Protein AF-A0A429IC39-F1 (afdb_monomer_lite)

Radius of gyration: 28.21 Å; chains: 1; bounding box: 87×53×44 Å

Secondary structure (DSSP, 8-state):
-PPPPP-----EEEE-TTS--EEEEEE---SSS----B---BSSHHHHHHHHHHHHHHH----EEEEEE--EEEEPPPTT-TTS-S-TTSHHHHHHHS------

Structure (mmCIF, N/CA/C/O backbone):
data_AF-A0A429IC39-F1
#
_entry.id   AF-A0A429IC39-F1
#
loop_
_atom_site.group_PDB
_atom_site.id
_atom_site.type_symbol
_atom_site.label_atom_id
_atom_site.label_alt_id
_atom_site.label_comp_id
_atom_site.label_asym_id
_atom_site.label_entity_id
_atom_site.label_seq_id
_atom_site.pdbx_PDB_ins_code
_atom_site.Cartn_x
_atom_site.Cartn_y
_atom_site.Cartn_z
_atom_site.occupancy
_atom_site.B_iso_or_equiv
_atom_site.auth_seq_id
_atom_site.auth_comp_id
_atom_site.auth_asym_id
_atom_site.auth_atom_id
_atom_site.pdbx_PDB_model_num
ATOM 1 N N . MET A 1 1 ? 14.097 -43.311 -20.917 1.00 59.66 1 MET A N 1
ATOM 2 C CA . MET A 1 1 ? 13.644 -42.031 -20.325 1.00 59.66 1 MET A CA 1
ATOM 3 C C . MET A 1 1 ? 14.695 -40.969 -20.614 1.00 59.66 1 MET A C 1
ATOM 5 O O . MET A 1 1 ? 15.841 -41.205 -20.240 1.00 59.66 1 MET A O 1
ATOM 9 N N . PRO A 1 2 ? 14.381 -39.857 -21.301 1.00 71.75 2 PRO A N 1
ATOM 10 C CA . PRO A 1 2 ? 15.362 -38.794 -21.486 1.00 71.75 2 PRO A CA 1
ATOM 11 C C . PRO A 1 2 ? 15.678 -38.148 -20.132 1.00 71.75 2 PRO A C 1
ATOM 13 O O . PRO A 1 2 ? 14.773 -37.832 -19.356 1.00 71.75 2 PRO A O 1
ATOM 16 N N . ARG A 1 3 ? 16.971 -37.988 -19.835 1.00 77.75 3 ARG A N 1
ATOM 17 C CA . ARG A 1 3 ? 17.435 -37.255 -18.653 1.00 77.75 3 ARG A CA 1
ATOM 18 C C . ARG A 1 3 ? 17.111 -35.777 -18.853 1.00 77.75 3 ARG A C 1
ATOM 20 O O . ARG A 1 3 ? 17.492 -35.200 -19.865 1.00 77.75 3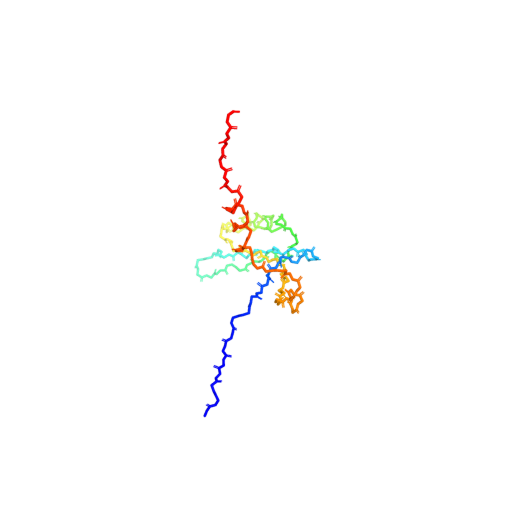 ARG A O 1
ATOM 27 N N . ARG A 1 4 ? 16.391 -35.178 -17.905 1.00 81.56 4 ARG A N 1
ATOM 28 C CA . ARG A 1 4 ? 16.132 -33.734 -17.895 1.00 81.56 4 ARG A CA 1
ATOM 29 C C . ARG A 1 4 ? 17.319 -33.030 -17.251 1.00 81.56 4 ARG A C 1
ATOM 31 O O . ARG A 1 4 ? 17.755 -33.434 -16.176 1.00 81.56 4 ARG A O 1
ATOM 38 N N . THR A 1 5 ? 17.809 -31.981 -17.898 1.00 78.88 5 THR A N 1
ATOM 39 C CA . THR A 1 5 ? 18.805 -31.073 -17.326 1.00 78.88 5 THR A CA 1
ATOM 40 C C . THR A 1 5 ? 18.091 -29.806 -16.884 1.00 78.88 5 THR A C 1
ATOM 42 O O . THR A 1 5 ? 17.436 -29.155 -17.692 1.00 78.88 5 THR A O 1
ATOM 45 N N . PHE A 1 6 ? 18.227 -29.462 -15.608 1.00 76.25 6 PHE A N 1
ATOM 46 C CA . PHE A 1 6 ? 17.778 -28.186 -15.060 1.00 76.25 6 PHE A CA 1
ATOM 47 C C . PHE A 1 6 ? 19.000 -27.276 -14.922 1.00 76.25 6 PHE A C 1
ATOM 49 O O . PHE A 1 6 ? 20.037 -27.718 -14.426 1.00 76.25 6 PHE A O 1
ATOM 56 N N . ARG A 1 7 ? 18.899 -26.029 -15.388 1.00 76.44 7 ARG A N 1
ATOM 57 C CA . ARG A 1 7 ? 19.937 -25.003 -15.219 1.00 76.44 7 ARG A CA 1
ATOM 58 C C . ARG A 1 7 ? 19.371 -23.860 -14.392 1.00 76.44 7 ARG A C 1
ATOM 60 O O . ARG A 1 7 ? 18.235 -23.453 -14.614 1.00 76.44 7 ARG A O 1
ATOM 67 N N . TYR A 1 8 ? 20.172 -23.357 -13.459 1.00 78.56 8 TYR A N 1
ATOM 68 C CA . TYR A 1 8 ? 19.900 -22.084 -12.809 1.00 78.56 8 TYR A CA 1
ATOM 69 C C . TYR A 1 8 ? 20.272 -20.963 -13.781 1.00 78.56 8 TYR A C 1
ATOM 71 O O . TYR A 1 8 ? 21.376 -20.974 -14.326 1.00 78.56 8 TYR A O 1
ATOM 79 N N . VAL A 1 9 ? 19.349 -20.036 -14.023 1.00 79.31 9 VAL A N 1
ATOM 80 C CA . VAL A 1 9 ? 19.553 -18.898 -14.923 1.00 79.31 9 VAL A CA 1
ATOM 81 C C . VAL A 1 9 ? 19.605 -17.638 -14.057 1.00 79.31 9 VAL A C 1
ATOM 83 O O . VAL A 1 9 ? 18.643 -17.394 -13.325 1.00 79.31 9 VAL A O 1
ATOM 86 N N . PRO A 1 10 ? 20.708 -16.868 -14.074 1.00 84.62 10 PRO A N 1
ATOM 87 C CA . PRO A 1 10 ? 20.782 -15.628 -13.312 1.00 84.62 10 PRO A CA 1
ATOM 88 C C . PRO A 1 10 ? 19.774 -14.622 -13.868 1.00 84.62 10 PRO A C 1
ATOM 90 O O . PRO A 1 10 ? 19.651 -14.488 -15.074 1.00 84.62 10 PRO A O 1
ATOM 93 N N . PHE A 1 11 ? 19.055 -13.915 -13.006 1.00 86.56 11 PHE A N 1
ATOM 94 C CA . PHE A 1 11 ? 18.116 -12.865 -13.396 1.00 86.56 11 PHE A CA 1
ATOM 95 C C . PHE A 1 11 ? 18.402 -11.605 -12.585 1.00 86.56 11 PHE A C 1
ATOM 97 O O . PHE A 1 11 ? 18.876 -11.684 -11.448 1.00 86.56 11 PHE A O 1
ATOM 104 N N . THR A 1 12 ? 18.075 -10.453 -13.158 1.00 91.56 12 THR A N 1
ATOM 105 C CA . THR A 1 12 ? 18.175 -9.156 -12.487 1.00 91.56 12 THR A CA 1
ATOM 106 C C . THR A 1 12 ? 16.769 -8.649 -12.200 1.00 91.56 12 THR A C 1
ATOM 108 O O . THR A 1 12 ? 15.937 -8.591 -13.102 1.00 91.56 12 THR A O 1
ATOM 111 N N . ILE A 1 13 ? 16.495 -8.281 -10.947 1.00 93.69 13 ILE A N 1
ATOM 112 C CA . ILE A 1 13 ? 15.264 -7.578 -10.565 1.00 93.69 13 ILE A CA 1
ATOM 113 C C . ILE A 1 13 ? 15.647 -6.154 -10.188 1.00 93.69 13 ILE A C 1
ATOM 115 O O . ILE A 1 13 ? 16.456 -5.951 -9.282 1.00 93.69 13 ILE A O 1
ATOM 119 N N . THR A 1 14 ? 15.069 -5.174 -10.871 1.00 95.44 14 THR A N 1
ATOM 120 C CA . THR A 1 14 ? 15.215 -3.753 -10.544 1.00 95.44 14 THR A CA 1
ATOM 121 C C . THR A 1 14 ? 13.851 -3.129 -10.306 1.00 95.44 14 THR A C 1
ATOM 123 O O . THR A 1 14 ? 12.842 -3.599 -10.822 1.00 95.44 14 THR A O 1
ATOM 126 N N . GLN A 1 15 ? 13.811 -2.058 -9.515 1.00 95.94 15 GLN A N 1
ATOM 127 C CA . GLN A 1 15 ? 12.602 -1.251 -9.404 1.00 95.94 15 GLN A CA 1
ATOM 128 C C . GLN A 1 15 ? 12.322 -0.562 -10.745 1.00 95.94 15 GLN A C 1
ATOM 130 O O . GLN A 1 15 ? 13.220 0.049 -11.335 1.00 95.94 15 GLN A O 1
ATOM 135 N N . ASP A 1 16 ? 11.075 -0.630 -11.194 1.00 96.75 16 ASP A N 1
ATOM 136 C CA . ASP A 1 16 ? 10.582 0.123 -12.335 1.00 96.75 16 ASP A CA 1
ATOM 137 C C . ASP A 1 16 ? 10.520 1.609 -11.972 1.00 96.75 16 ASP A C 1
ATOM 139 O O . ASP A 1 16 ? 9.742 2.042 -11.126 1.00 96.75 16 ASP A O 1
ATOM 143 N N . ARG A 1 17 ? 11.375 2.405 -12.615 1.00 93.75 17 ARG A N 1
ATOM 144 C CA . ARG A 1 17 ? 11.444 3.856 -12.400 1.00 93.75 17 ARG A CA 1
ATOM 145 C C . ARG A 1 17 ? 10.352 4.626 -13.141 1.00 93.75 17 ARG A C 1
ATOM 147 O O . ARG A 1 17 ? 10.261 5.836 -12.961 1.00 93.75 17 ARG A O 1
ATOM 154 N N . THR A 1 18 ? 9.575 3.958 -13.989 1.00 95.75 18 THR A N 1
ATOM 155 C CA . THR A 1 18 ? 8.510 4.570 -14.793 1.00 95.75 18 THR A CA 1
ATOM 156 C C . THR A 1 18 ? 7.140 4.507 -14.121 1.00 95.75 18 THR A C 1
ATOM 158 O O . THR A 1 18 ? 6.222 5.190 -14.571 1.00 95.75 18 THR A O 1
ATOM 161 N N . ALA A 1 19 ? 7.010 3.744 -13.033 1.00 94.88 19 ALA A N 1
ATOM 162 C CA . ALA A 1 19 ? 5.770 3.583 -12.289 1.00 94.88 19 ALA A CA 1
ATOM 163 C C . ALA A 1 19 ? 5.895 4.132 -10.861 1.00 94.88 19 ALA A C 1
ATOM 165 O O . ALA A 1 19 ? 6.901 3.934 -10.175 1.00 94.88 19 ALA A O 1
ATOM 166 N N . GLU A 1 20 ? 4.854 4.828 -10.406 1.00 95.44 20 GLU A N 1
ATOM 167 C CA . GLU A 1 20 ? 4.770 5.322 -9.033 1.00 95.44 20 GLU A CA 1
ATOM 168 C C . GLU A 1 20 ? 4.381 4.184 -8.081 1.00 95.44 20 GLU A C 1
ATOM 170 O O . GLU A 1 20 ? 3.524 3.368 -8.425 1.00 95.44 20 GLU A O 1
ATOM 175 N N . PRO A 1 21 ? 4.967 4.113 -6.874 1.00 96.75 21 PRO A N 1
ATOM 176 C CA . PRO A 1 21 ? 4.565 3.123 -5.888 1.00 96.75 21 PRO A CA 1
ATOM 177 C C . PRO A 1 21 ? 3.139 3.364 -5.382 1.00 96.75 21 PRO A C 1
ATOM 179 O O . PRO A 1 21 ? 2.600 4.471 -5.426 1.00 96.75 21 PRO A O 1
ATOM 182 N N . GLU A 1 22 ? 2.558 2.315 -4.822 1.00 98.31 22 GLU A N 1
ATOM 183 C CA . GLU A 1 22 ? 1.221 2.291 -4.255 1.00 98.31 22 GLU A CA 1
ATOM 184 C C . GLU A 1 22 ? 1.260 2.065 -2.745 1.00 98.31 22 GLU A C 1
ATOM 186 O O . GLU A 1 22 ? 2.002 1.233 -2.214 1.00 98.31 22 GLU A O 1
ATOM 191 N N . TYR A 1 23 ? 0.407 2.804 -2.045 1.00 98.62 23 TYR A N 1
ATOM 192 C CA . TYR A 1 23 ? 0.248 2.767 -0.603 1.00 98.62 23 TYR A CA 1
ATOM 193 C C . TYR A 1 23 ? -1.216 2.534 -0.256 1.00 98.62 23 TYR A C 1
ATOM 195 O O . TYR A 1 23 ? -2.107 3.242 -0.727 1.00 98.62 23 TYR A O 1
ATOM 203 N N . GLU A 1 24 ? -1.463 1.595 0.646 1.00 98.56 24 GLU A N 1
ATOM 204 C CA . GLU A 1 24 ? -2.790 1.343 1.198 1.00 98.56 24 GLU A CA 1
ATOM 205 C C . GLU A 1 24 ? -2.700 0.927 2.670 1.00 98.56 24 GLU A C 1
ATOM 207 O O . GLU A 1 24 ? -1.663 0.481 3.173 1.00 98.56 24 GLU A O 1
ATOM 212 N N . ALA A 1 25 ? -3.811 1.060 3.384 1.00 98.62 25 ALA A N 1
ATOM 213 C CA . ALA A 1 25 ? -3.993 0.498 4.707 1.00 98.62 25 ALA A CA 1
ATOM 214 C C . ALA A 1 25 ? -5.383 -0.120 4.860 1.00 98.62 25 ALA A C 1
ATOM 216 O O . ALA A 1 25 ? -6.375 0.356 4.303 1.00 98.62 25 ALA A O 1
ATOM 217 N N . ARG A 1 26 ? -5.450 -1.166 5.683 1.00 98.50 26 ARG A N 1
ATOM 218 C CA . ARG A 1 26 ? -6.679 -1.783 6.180 1.00 98.50 26 ARG A CA 1
ATOM 219 C C . ARG A 1 26 ? -6.689 -1.736 7.705 1.00 98.50 26 ARG A C 1
ATOM 221 O O . ARG A 1 26 ? -5.693 -2.074 8.346 1.00 98.50 26 ARG A O 1
ATOM 228 N N . CYS A 1 27 ? -7.823 -1.370 8.290 1.00 98.56 27 CYS A N 1
ATOM 229 C CA . CYS A 1 27 ? -8.056 -1.531 9.718 1.00 98.56 27 CYS A CA 1
ATOM 230 C C . CYS A 1 27 ? -8.231 -3.021 10.040 1.00 98.56 27 CYS A C 1
ATOM 232 O O . CYS A 1 27 ? -9.153 -3.663 9.539 1.00 98.56 27 CYS A O 1
ATOM 234 N N . VAL A 1 28 ? -7.342 -3.552 10.878 1.00 98.00 28 VAL A N 1
ATOM 235 C CA . VAL A 1 28 ? -7.376 -4.936 11.396 1.00 98.00 28 VAL A CA 1
ATOM 236 C C . VAL A 1 28 ? -7.705 -4.949 12.894 1.00 98.00 28 VAL A C 1
ATOM 238 O O . VAL A 1 28 ? -7.387 -5.885 13.617 1.00 98.00 28 VAL A O 1
ATOM 241 N N . SER A 1 29 ? -8.269 -3.846 13.390 1.00 96.56 29 SER A N 1
ATOM 242 C CA . SER A 1 29 ? -8.844 -3.782 14.735 1.00 96.56 29 SER A CA 1
ATOM 243 C C . SER A 1 29 ? -10.215 -4.450 14.746 1.00 96.56 29 SER A C 1
ATOM 245 O O . SER A 1 29 ? -10.832 -4.593 13.694 1.00 96.56 29 SER A O 1
ATOM 247 N N . GLY A 1 30 ? -10.695 -4.803 15.933 1.00 91.38 30 GLY A N 1
ATOM 248 C CA . GLY A 1 30 ? -11.879 -5.635 16.131 1.00 91.38 30 GLY A CA 1
ATOM 249 C C . GLY A 1 30 ? -11.485 -6.887 16.908 1.00 91.38 30 GLY A C 1
ATOM 250 O O . GLY A 1 30 ? -10.370 -7.378 16.741 1.00 91.38 30 GLY A O 1
ATOM 251 N N . ASP A 1 31 ? -12.348 -7.323 17.822 1.00 83.19 31 ASP A N 1
ATOM 252 C CA . ASP A 1 31 ? -12.048 -8.441 18.724 1.00 83.19 31 ASP A CA 1
ATOM 253 C C . ASP A 1 31 ? -12.394 -9.777 18.049 1.00 83.19 31 ASP A C 1
ATOM 255 O O . ASP A 1 31 ? -11.511 -10.563 17.716 1.00 83.19 31 ASP A O 1
ATOM 259 N N . GLU A 1 32 ? -13.674 -9.977 17.717 1.00 85.25 32 GLU A N 1
ATOM 260 C CA . GLU A 1 32 ? -14.146 -11.186 17.026 1.00 85.25 32 GLU A CA 1
ATOM 261 C C . GLU A 1 32 ? -14.098 -11.076 15.495 1.00 85.25 32 GLU A C 1
ATOM 263 O O . GLU A 1 32 ? -13.902 -12.066 14.795 1.00 85.25 32 GLU A O 1
ATOM 268 N N . THR A 1 33 ? -14.303 -9.875 14.948 1.00 89.12 33 THR A N 1
ATOM 269 C CA . THR A 1 33 ? -14.284 -9.614 13.501 1.00 89.12 33 THR A CA 1
ATOM 270 C C . THR A 1 33 ? -13.500 -8.347 13.222 1.00 89.12 33 THR A C 1
ATOM 272 O O . THR A 1 33 ? -13.735 -7.314 13.849 1.00 89.12 33 THR A O 1
ATOM 275 N N . GLU A 1 34 ? -12.582 -8.415 12.259 1.00 94.25 34 GLU A N 1
ATOM 276 C CA . GLU A 1 34 ? -11.851 -7.235 11.814 1.00 94.25 34 GLU A CA 1
ATOM 277 C C . GLU A 1 34 ? -12.813 -6.194 11.226 1.00 94.25 34 GLU A C 1
ATOM 279 O O . GLU A 1 34 ? -13.640 -6.501 10.367 1.00 94.25 34 GLU A O 1
ATOM 284 N N . CYS A 1 35 ? -12.641 -4.934 11.625 1.00 97.69 35 CYS A N 1
ATOM 285 C CA . CYS A 1 35 ? -13.339 -3.780 11.068 1.00 97.69 35 CYS A CA 1
ATOM 286 C C . CYS A 1 35 ? -13.233 -3.742 9.538 1.00 97.69 35 CYS A C 1
ATOM 288 O O . CYS A 1 35 ? -14.198 -3.426 8.845 1.00 97.69 35 CYS A O 1
ATOM 290 N N . GLY A 1 36 ? -12.054 -4.052 8.994 1.00 97.31 36 GLY A N 1
ATOM 291 C CA . GLY A 1 36 ? -11.855 -4.274 7.565 1.00 97.31 36 GLY A CA 1
ATOM 292 C C . GLY A 1 36 ? -11.903 -3.021 6.687 1.00 97.31 36 GLY A C 1
ATOM 293 O O . GLY A 1 36 ? -11.605 -3.136 5.492 1.00 97.31 36 GLY A O 1
ATOM 294 N N . ALA A 1 37 ? -12.218 -1.848 7.252 1.00 98.44 37 ALA A N 1
ATOM 295 C CA . ALA A 1 37 ? -12.214 -0.558 6.566 1.00 98.44 37 ALA A CA 1
ATOM 296 C C . ALA A 1 37 ? -10.858 -0.291 5.891 1.00 98.44 37 ALA A C 1
ATOM 298 O O . ALA A 1 37 ? -9.811 -0.666 6.424 1.00 98.44 37 ALA A O 1
ATOM 299 N N . LYS A 1 38 ? -10.873 0.344 4.715 1.00 98.62 38 LYS A N 1
ATOM 300 C CA . LYS A 1 38 ? -9.684 0.544 3.871 1.00 98.62 38 LYS A CA 1
ATOM 301 C C . LYS A 1 38 ? -9.474 2.018 3.537 1.00 98.62 38 LYS A C 1
ATOM 303 O O . LYS A 1 38 ? -10.450 2.733 3.328 1.00 98.62 38 LYS A O 1
ATOM 308 N N . SER A 1 39 ? -8.215 2.432 3.401 1.00 98.31 39 SER A N 1
ATOM 309 C CA . SER A 1 39 ? -7.846 3.770 2.912 1.00 98.31 39 SER A CA 1
ATOM 310 C C . SER A 1 39 ? -8.070 3.964 1.412 1.00 98.31 39 SER A C 1
ATOM 312 O O . SER A 1 39 ? -8.073 5.100 0.946 1.00 98.31 39 SER A O 1
ATOM 314 N N . GLY A 1 40 ? -8.177 2.868 0.654 1.00 98.19 40 GLY A N 1
ATOM 315 C CA . GLY A 1 40 ? -7.942 2.876 -0.792 1.00 98.19 40 GLY A CA 1
ATOM 316 C C . GLY A 1 40 ? -6.449 2.969 -1.132 1.00 98.19 40 GLY A C 1
ATOM 317 O O . GLY A 1 40 ? -5.613 3.079 -0.228 1.00 98.19 40 GLY A O 1
ATOM 318 N N . THR A 1 41 ? -6.146 2.911 -2.428 1.00 98.12 41 THR A N 1
ATOM 319 C CA . THR A 1 41 ? -4.790 2.999 -2.987 1.00 98.12 41 THR A CA 1
ATOM 320 C C . THR A 1 41 ? -4.401 4.453 -3.236 1.00 98.12 41 THR A C 1
ATOM 322 O O . THR A 1 41 ? -5.191 5.216 -3.788 1.00 98.12 41 THR A O 1
ATOM 325 N N . HIS A 1 42 ? -3.183 4.829 -2.847 1.00 98.12 42 HIS A N 1
ATOM 326 C CA . HIS A 1 42 ? -2.623 6.173 -3.018 1.00 98.12 42 HIS A CA 1
ATOM 327 C C . HIS A 1 42 ? -1.186 6.101 -3.532 1.00 98.12 42 HIS A C 1
ATOM 329 O O . HIS A 1 42 ? -0.474 5.159 -3.208 1.00 98.12 42 HIS A O 1
ATOM 335 N N . HIS A 1 43 ? -0.723 7.133 -4.240 1.00 96.62 43 HIS A N 1
ATOM 336 C CA . HIS A 1 43 ? 0.664 7.224 -4.738 1.00 96.62 43 HIS A CA 1
ATOM 337 C C . HIS A 1 43 ? 1.641 7.870 -3.738 1.00 96.62 43 HIS A C 1
ATOM 339 O O . HIS A 1 43 ? 2.804 8.122 -4.041 1.00 96.62 43 HIS A O 1
ATOM 345 N N . ALA A 1 44 ? 1.176 8.145 -2.515 1.00 96.25 44 ALA A N 1
ATOM 346 C CA . ALA A 1 44 ? 1.982 8.702 -1.436 1.00 96.25 44 ALA A CA 1
ATOM 347 C C . ALA A 1 44 ? 1.515 8.178 -0.064 1.00 96.25 44 ALA A C 1
ATOM 349 O O . ALA A 1 44 ? 0.332 7.870 0.111 1.00 96.25 44 ALA A O 1
ATOM 350 N N . PRO A 1 45 ? 2.398 8.134 0.952 1.00 97.25 45 PRO A N 1
ATOM 351 C CA . PRO A 1 45 ? 2.035 7.663 2.289 1.00 97.25 45 PRO A CA 1
ATOM 352 C C . PRO A 1 45 ? 1.115 8.628 3.061 1.00 97.25 45 PRO A C 1
ATOM 354 O O . PRO A 1 45 ? 0.344 8.177 3.908 1.00 97.25 45 PRO A O 1
ATOM 357 N N . GLY A 1 46 ? 1.161 9.933 2.765 1.00 98.38 46 GLY A N 1
ATOM 358 C CA . GLY A 1 46 ? 0.430 10.974 3.503 1.00 98.38 46 GLY A CA 1
ATOM 359 C C . GLY A 1 46 ? -1.089 10.752 3.584 1.00 98.38 46 GLY A C 1
ATOM 360 O O . GLY A 1 46 ? -1.622 10.703 4.694 1.00 98.38 46 GLY A O 1
ATOM 361 N N . PRO A 1 47 ? -1.796 10.540 2.458 1.00 98.44 47 PRO A N 1
ATOM 362 C CA . PRO A 1 47 ? -3.232 10.240 2.472 1.00 98.44 47 PRO A CA 1
ATOM 363 C C . PRO A 1 47 ? -3.603 8.995 3.295 1.00 98.44 47 PRO A C 1
ATOM 365 O O . PRO A 1 47 ? -4.614 8.980 3.999 1.00 98.44 47 PRO A O 1
ATOM 368 N N . VAL A 1 48 ? -2.762 7.956 3.269 1.00 98.62 48 VAL A N 1
ATOM 369 C CA . VAL A 1 48 ? -2.967 6.717 4.041 1.00 98.62 48 VAL A CA 1
ATOM 370 C C . VAL A 1 48 ? -2.824 6.964 5.547 1.00 98.62 48 VAL A C 1
ATOM 372 O O . VAL A 1 48 ? -3.537 6.364 6.356 1.00 98.62 48 VAL A O 1
ATOM 375 N N . GLU A 1 49 ? -1.912 7.845 5.947 1.00 98.56 49 GLU A N 1
ATOM 376 C CA . GLU A 1 49 ? -1.702 8.242 7.344 1.00 98.56 49 GLU A CA 1
ATOM 377 C C . GLU A 1 49 ? -2.804 9.170 7.851 1.00 98.56 49 GLU A C 1
ATOM 379 O O . GLU A 1 49 ? -3.263 9.030 8.988 1.00 98.56 49 GLU A O 1
ATOM 384 N N . GLU A 1 50 ? -3.281 10.081 7.005 1.00 98.69 50 GLU A N 1
ATOM 385 C CA . GLU A 1 50 ? -4.443 10.912 7.303 1.00 98.69 50 GLU A CA 1
ATOM 386 C C . GLU A 1 50 ? -5.695 10.054 7.512 1.00 98.69 50 GLU A C 1
ATOM 388 O O . GLU A 1 50 ? -6.407 10.239 8.502 1.00 98.69 50 GLU A O 1
ATOM 393 N N . TRP A 1 51 ? -5.930 9.070 6.640 1.00 98.69 51 TRP A N 1
ATOM 394 C CA . TRP A 1 51 ? -7.042 8.134 6.786 1.00 98.69 51 TRP A CA 1
ATOM 395 C C . TRP A 1 51 ? -6.966 7.349 8.104 1.00 98.69 51 TRP A C 1
ATOM 397 O O . TRP A 1 51 ? -7.950 7.307 8.840 1.00 98.69 51 TRP A O 1
ATOM 407 N N . GLN A 1 52 ? -5.800 6.796 8.462 1.00 98.69 52 GLN A N 1
ATOM 408 C CA . GLN A 1 52 ? -5.613 6.094 9.745 1.00 98.69 52 GLN A CA 1
ATOM 409 C C . GLN A 1 52 ? -5.903 7.006 10.940 1.00 98.69 52 GLN A C 1
ATOM 411 O O . GLN A 1 52 ? -6.534 6.585 11.912 1.00 98.69 52 GLN A O 1
ATOM 416 N N . ARG A 1 53 ? -5.456 8.265 10.875 1.00 98.75 53 ARG A N 1
ATOM 417 C CA . ARG A 1 53 ? -5.689 9.255 11.929 1.00 98.75 53 ARG A CA 1
ATOM 418 C C . ARG A 1 53 ? -7.180 9.536 12.102 1.00 98.75 53 ARG A C 1
ATOM 420 O O . ARG A 1 53 ? -7.661 9.468 13.230 1.00 98.75 53 ARG A O 1
ATOM 427 N N . LYS A 1 54 ? -7.899 9.811 11.010 1.00 98.75 54 LYS A N 1
ATOM 428 C CA . LYS A 1 54 ? -9.353 10.050 11.031 1.00 98.75 54 LYS A CA 1
ATOM 429 C C . LYS A 1 54 ? -10.103 8.823 11.542 1.00 98.75 54 LYS A C 1
ATOM 431 O O . LYS A 1 54 ? -10.852 8.929 12.505 1.00 98.75 54 LYS A O 1
ATOM 436 N N . HIS A 1 55 ? -9.790 7.641 11.014 1.00 98.50 55 HIS A N 1
ATOM 437 C CA . HIS A 1 55 ? -10.431 6.397 11.437 1.00 98.50 55 HIS A CA 1
ATOM 438 C C . HIS A 1 55 ? -10.204 6.095 12.924 1.00 98.50 55 HIS A C 1
ATOM 440 O O . HIS A 1 55 ? -11.132 5.696 13.624 1.00 98.50 55 HIS A O 1
ATOM 446 N N . THR A 1 56 ? -8.992 6.340 13.436 1.00 98.44 56 THR A N 1
ATOM 447 C CA . THR A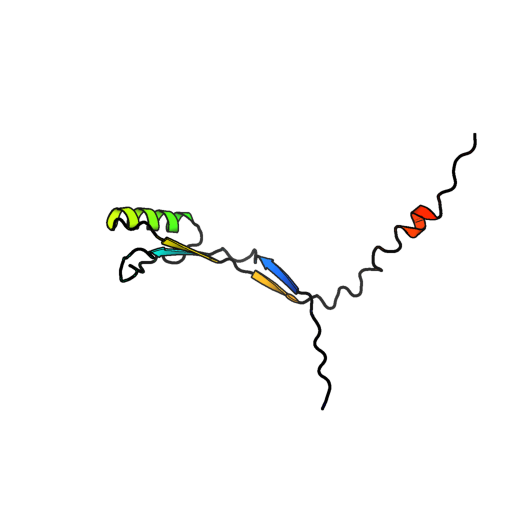 1 56 ? -8.681 6.197 14.869 1.00 98.44 56 THR A CA 1
ATOM 448 C C . THR A 1 56 ? -9.521 7.147 15.719 1.00 98.44 56 THR A C 1
ATOM 450 O O . THR A 1 56 ? -10.008 6.744 16.771 1.00 98.44 56 THR A O 1
ATOM 453 N N . GLN A 1 57 ? -9.688 8.401 15.288 1.00 98.62 57 GLN A N 1
ATOM 454 C CA . GLN A 1 57 ? -10.496 9.389 16.012 1.00 98.62 57 GLN A CA 1
ATOM 455 C C . GLN A 1 57 ? -11.979 9.007 16.034 1.00 98.62 57 GLN A C 1
ATOM 457 O O . GLN A 1 57 ? -12.632 9.173 17.059 1.00 98.62 57 GLN A O 1
ATOM 462 N N . GLU A 1 58 ? -12.491 8.471 14.930 1.00 98.19 58 GLU A N 1
ATOM 463 C CA . GLU A 1 58 ? -13.905 8.114 14.774 1.00 98.19 58 GLU A CA 1
ATOM 464 C C . GLU A 1 58 ? -14.281 6.815 15.497 1.00 98.19 58 GLU A C 1
ATOM 466 O O . GLU A 1 58 ? -15.374 6.705 16.043 1.00 98.19 58 GLU A O 1
ATOM 471 N N . THR A 1 59 ? -13.388 5.823 15.503 1.00 97.50 59 THR A N 1
ATOM 472 C CA . THR A 1 59 ? -13.708 4.454 15.956 1.00 97.50 59 THR A CA 1
ATOM 473 C C . THR A 1 59 ? -12.952 4.018 17.207 1.00 97.50 59 THR A C 1
ATOM 475 O O . THR A 1 59 ? -13.292 3.010 17.819 1.00 97.50 59 THR A O 1
ATOM 478 N N . GLY A 1 60 ? -11.883 4.725 17.580 1.00 97.88 60 GLY A N 1
ATOM 479 C CA . GLY A 1 60 ? -10.951 4.294 18.622 1.00 97.88 60 GLY A CA 1
ATOM 480 C C . GLY A 1 60 ? -10.027 3.140 18.210 1.00 97.88 60 GLY A C 1
ATOM 481 O O . GLY A 1 60 ? -9.193 2.726 19.016 1.00 97.88 60 GLY A O 1
ATOM 482 N N . HIS A 1 61 ? -10.126 2.629 16.978 1.00 98.44 61 HIS A N 1
ATOM 483 C CA . HIS A 1 61 ? -9.278 1.555 16.462 1.00 98.44 61 HIS A CA 1
ATOM 484 C C . HIS A 1 61 ? -7.809 1.975 16.336 1.00 98.44 61 HIS A C 1
ATOM 486 O O . HIS A 1 61 ? -7.499 3.089 15.919 1.00 98.44 61 HIS A O 1
ATOM 492 N N . ARG A 1 62 ? -6.881 1.070 16.680 1.00 97.31 62 ARG A N 1
ATOM 493 C CA . ARG A 1 62 ? -5.433 1.375 16.757 1.00 97.31 62 ARG A CA 1
ATOM 494 C C . ARG A 1 62 ? -4.523 0.392 16.021 1.00 97.31 62 ARG A C 1
ATOM 496 O O . ARG A 1 62 ? -3.316 0.604 15.979 1.00 97.31 62 ARG A O 1
ATOM 503 N N . ARG A 1 63 ? -5.070 -0.684 15.452 1.00 98.00 63 ARG A N 1
ATOM 504 C CA . ARG A 1 63 ? -4.324 -1.689 14.682 1.00 98.00 63 ARG A CA 1
ATOM 505 C C . ARG A 1 63 ? -4.658 -1.583 13.198 1.00 98.00 63 ARG A C 1
ATOM 507 O O . ARG A 1 63 ? -5.819 -1.715 12.805 1.00 98.00 63 ARG A O 1
ATOM 514 N N . TYR A 1 64 ? -3.619 -1.402 12.390 1.00 98.25 64 TYR A N 1
ATOM 515 C CA . TYR A 1 64 ? -3.703 -1.231 10.942 1.00 98.25 64 TYR A CA 1
ATOM 516 C C . TYR A 1 64 ? -2.662 -2.112 10.248 1.00 98.25 64 TYR A C 1
ATOM 518 O O . TYR A 1 64 ? -1.511 -2.170 10.679 1.00 98.25 64 TYR A O 1
ATOM 526 N N . ARG A 1 65 ? -3.051 -2.775 9.156 1.00 98.25 65 ARG A N 1
ATOM 527 C CA . ARG A 1 65 ? -2.127 -3.407 8.208 1.00 98.25 65 ARG A CA 1
ATOM 528 C C . ARG A 1 65 ? -1.882 -2.420 7.076 1.00 98.25 65 ARG A C 1
ATOM 530 O O . ARG A 1 65 ? -2.840 -2.020 6.421 1.00 98.25 65 ARG A O 1
ATOM 537 N N . ARG A 1 66 ? -0.626 -2.045 6.844 1.00 98.06 66 ARG A N 1
ATOM 538 C CA . ARG A 1 66 ? -0.222 -1.236 5.686 1.00 98.06 66 ARG A CA 1
ATOM 539 C C . ARG A 1 66 ? 0.310 -2.158 4.592 1.00 98.06 66 ARG A C 1
ATOM 541 O O . ARG A 1 66 ? 1.024 -3.110 4.910 1.00 98.06 66 ARG A O 1
ATOM 548 N N . SER A 1 67 ? -0.018 -1.863 3.341 1.00 98.06 67 SER A N 1
ATOM 549 C CA . SER A 1 67 ? 0.651 -2.444 2.177 1.00 98.06 67 SER A CA 1
ATOM 550 C C . SER A 1 67 ? 1.391 -1.333 1.437 1.00 98.06 67 SER A C 1
ATOM 552 O O . SER A 1 67 ? 0.890 -0.215 1.302 1.00 98.06 67 SER A O 1
ATOM 554 N N . PHE A 1 68 ? 2.594 -1.661 0.988 1.00 97.75 68 PHE A N 1
ATOM 555 C CA . PHE A 1 68 ? 3.393 -0.865 0.071 1.00 97.75 68 PHE A CA 1
ATOM 556 C C . PHE A 1 68 ? 3.719 -1.768 -1.113 1.00 97.75 68 PHE A C 1
ATOM 558 O O . PHE A 1 68 ? 4.204 -2.883 -0.900 1.00 97.75 68 PHE A O 1
ATOM 565 N N . GLY A 1 69 ? 3.409 -1.311 -2.318 1.00 97.44 69 GLY A N 1
ATOM 566 C CA . GLY A 1 69 ? 3.728 -2.007 -3.555 1.00 97.44 69 GLY A CA 1
ATOM 567 C C . GLY A 1 69 ? 4.529 -1.092 -4.458 1.00 97.44 69 GLY A C 1
ATOM 568 O O . GLY A 1 69 ? 4.062 -0.014 -4.806 1.00 97.44 69 GLY A O 1
ATOM 569 N N . ASP A 1 70 ? 5.730 -1.507 -4.832 1.00 96.62 70 ASP A N 1
ATOM 570 C CA . ASP A 1 70 ? 6.437 -0.924 -5.958 1.00 96.62 70 ASP A CA 1
ATOM 571 C C . ASP A 1 70 ? 6.370 -1.856 -7.167 1.00 96.62 70 ASP A C 1
ATOM 573 O O . ASP A 1 70 ? 5.964 -3.019 -7.088 1.00 96.62 70 ASP A O 1
ATOM 577 N N . TYR A 1 71 ? 6.736 -1.307 -8.313 1.00 96.19 71 TYR A N 1
ATOM 578 C CA . TYR A 1 71 ? 6.774 -2.038 -9.564 1.00 96.19 71 TYR A CA 1
ATOM 579 C C . TYR A 1 71 ? 8.206 -2.488 -9.824 1.00 96.19 71 TYR A C 1
ATOM 581 O O . TYR A 1 71 ? 9.156 -1.758 -9.541 1.00 96.19 71 TYR A O 1
ATOM 589 N N . ALA A 1 72 ? 8.366 -3.699 -10.351 1.00 96.69 72 ALA A N 1
ATOM 590 C CA . ALA A 1 72 ? 9.671 -4.283 -10.615 1.00 96.69 72 ALA A CA 1
ATOM 591 C C . ALA A 1 72 ? 9.782 -4.748 -12.067 1.00 96.69 72 ALA A C 1
ATOM 593 O O . ALA A 1 72 ? 8.871 -5.376 -12.608 1.00 96.69 72 ALA A O 1
ATOM 594 N N . VAL A 1 73 ? 10.938 -4.487 -12.669 1.00 95.88 73 VAL A N 1
ATOM 595 C CA . VAL A 1 73 ? 11.339 -5.044 -13.956 1.00 95.88 73 VAL A CA 1
ATOM 596 C C . VAL A 1 73 ? 12.218 -6.257 -13.689 1.00 95.88 73 VAL A C 1
ATOM 598 O O . VAL A 1 73 ? 13.230 -6.171 -12.993 1.00 95.88 73 VAL A O 1
ATOM 601 N N . VAL A 1 74 ? 11.832 -7.398 -14.257 1.00 94.12 74 VAL A N 1
ATOM 602 C CA . VAL A 1 74 ? 12.607 -8.639 -14.191 1.00 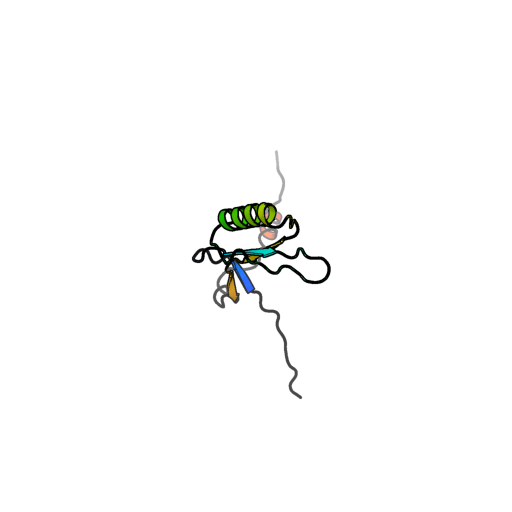94.12 74 VAL A CA 1
ATOM 603 C C . VAL A 1 74 ? 13.264 -8.864 -15.543 1.00 94.12 74 VAL A C 1
ATOM 605 O O . VAL A 1 74 ? 12.578 -9.031 -16.551 1.00 94.12 74 VAL A O 1
ATOM 608 N N . GLN A 1 75 ? 14.591 -8.865 -15.566 1.00 89.44 75 GLN A N 1
ATOM 609 C CA . GLN A 1 75 ? 15.381 -9.084 -16.768 1.00 89.44 75 GLN A CA 1
ATOM 610 C C . GLN A 1 75 ? 16.046 -10.464 -16.706 1.00 89.44 75 GLN A C 1
ATOM 612 O O . GLN A 1 75 ? 16.737 -10.765 -15.725 1.00 89.44 75 GLN A O 1
ATOM 617 N N . PRO A 1 76 ? 15.850 -11.318 -17.729 1.00 84.25 76 PRO A N 1
ATOM 618 C CA . PRO A 1 76 ? 16.685 -12.498 -17.904 1.00 84.25 76 PRO A CA 1
ATOM 619 C C . PRO A 1 76 ? 18.134 -12.052 -18.165 1.00 84.25 76 PRO A C 1
ATOM 621 O O . PRO A 1 76 ? 18.368 -10.885 -18.495 1.00 84.25 76 PRO A O 1
ATOM 624 N N . PRO A 1 77 ? 19.116 -12.952 -18.033 1.00 80.44 77 PRO A N 1
ATOM 625 C CA . PRO A 1 77 ? 20.471 -12.607 -18.405 1.00 80.44 77 PRO A CA 1
ATOM 626 C C . PRO A 1 77 ? 20.473 -12.336 -19.907 1.00 80.44 77 PRO A C 1
ATOM 628 O O . PRO A 1 77 ? 19.885 -13.087 -20.686 1.00 80.44 77 PRO A O 1
ATOM 631 N N . SER A 1 78 ? 21.078 -11.227 -20.308 1.00 70.12 78 SER A N 1
ATOM 632 C CA . SER A 1 78 ? 21.294 -10.917 -21.711 1.00 70.12 78 SER A CA 1
ATOM 633 C C . SER A 1 78 ? 22.166 -12.008 -22.331 1.00 70.12 78 SER A C 1
ATOM 635 O O . SER A 1 78 ? 23.292 -12.209 -21.888 1.00 70.12 78 SER A O 1
ATOM 637 N N . ASP A 1 79 ? 21.716 -12.638 -23.420 1.00 58.94 79 ASP A N 1
ATOM 638 C CA . ASP A 1 79 ? 22.557 -13.494 -24.284 1.00 58.94 79 ASP A CA 1
ATOM 639 C C . ASP A 1 79 ? 23.682 -12.690 -25.004 1.00 58.94 79 ASP A C 1
ATOM 641 O O . ASP A 1 79 ? 24.217 -13.120 -26.021 1.00 58.94 79 ASP A O 1
ATOM 645 N N . LEU A 1 80 ? 24.023 -11.484 -24.524 1.00 52.47 80 LEU A N 1
ATOM 646 C CA . LEU A 1 80 ? 24.914 -10.508 -25.165 1.00 52.47 80 LEU A CA 1
ATOM 647 C C . LEU A 1 80 ? 26.128 -10.107 -24.305 1.00 52.47 80 LEU A C 1
ATOM 649 O O . LEU A 1 80 ? 26.878 -9.222 -24.708 1.00 52.47 80 LEU A O 1
ATOM 653 N N . ASP A 1 81 ? 26.366 -10.775 -23.173 1.00 49.09 81 ASP A N 1
ATOM 654 C CA . ASP A 1 81 ? 27.621 -10.649 -22.407 1.00 49.09 81 ASP A CA 1
ATOM 655 C C . ASP A 1 81 ? 28.669 -11.718 -22.787 1.00 49.09 81 ASP A C 1
ATOM 657 O O . ASP A 1 81 ? 29.653 -11.913 -22.080 1.00 49.09 81 ASP A O 1
ATOM 661 N N . ASP A 1 82 ? 28.538 -12.359 -23.955 1.00 47.00 82 ASP A N 1
ATOM 662 C CA . ASP A 1 82 ? 29.614 -13.152 -24.588 1.00 47.00 82 ASP A CA 1
ATOM 663 C C . ASP A 1 82 ? 30.749 -12.269 -25.177 1.00 47.00 82 ASP A C 1
ATOM 665 O O . ASP A 1 82 ? 31.632 -12.747 -25.889 1.00 47.00 82 ASP A O 1
ATOM 669 N N . ALA A 1 83 ? 30.758 -10.962 -24.876 1.00 47.25 83 ALA A N 1
ATOM 670 C CA . ALA A 1 83 ? 31.782 -10.008 -25.312 1.00 47.25 83 ALA A CA 1
ATOM 671 C C . ALA A 1 83 ? 32.442 -9.208 -24.168 1.00 47.25 83 ALA A C 1
ATOM 673 O O . ALA A 1 83 ? 33.085 -8.190 -24.429 1.00 47.25 83 ALA A O 1
ATOM 674 N N . ALA A 1 84 ? 32.342 -9.653 -22.912 1.00 49.88 84 ALA A N 1
ATOM 675 C CA . ALA A 1 84 ? 33.188 -9.142 -21.832 1.00 49.88 84 ALA A CA 1
ATOM 676 C C . ALA A 1 84 ? 34.302 -10.159 -21.539 1.00 49.88 84 ALA A C 1
ATOM 678 O O . ALA A 1 84 ? 34.032 -11.321 -21.257 1.00 49.88 84 ALA A O 1
ATOM 679 N N . GLY A 1 85 ? 35.556 -9.715 -21.683 1.00 47.75 85 GLY A N 1
ATOM 680 C CA . GLY A 1 85 ? 36.778 -10.524 -21.628 1.00 47.75 85 GLY A CA 1
ATOM 681 C C . GLY A 1 85 ? 36.987 -11.369 -20.357 1.00 47.75 85 GLY A C 1
ATOM 682 O O . GLY A 1 85 ? 36.158 -11.377 -19.449 1.00 47.75 85 GLY A O 1
ATOM 683 N N . PRO A 1 86 ? 38.110 -12.112 -20.288 1.00 41.88 86 PRO A N 1
ATOM 684 C CA . PRO A 1 86 ? 38.290 -13.197 -19.330 1.00 41.88 86 PRO A CA 1
ATOM 685 C C . PRO A 1 86 ? 38.138 -12.720 -17.877 1.00 41.88 86 PRO A C 1
ATOM 687 O O . PRO A 1 86 ? 38.463 -11.567 -17.571 1.00 41.88 86 PRO A O 1
ATOM 690 N N . PRO A 1 87 ? 37.686 -13.607 -16.966 1.00 42.78 87 PRO A N 1
ATOM 691 C CA . PRO A 1 87 ? 37.513 -13.270 -15.561 1.00 42.78 87 PRO A CA 1
ATOM 692 C C . PRO A 1 87 ? 38.818 -12.727 -14.976 1.00 42.78 87 PRO A C 1
ATOM 694 O O . PRO A 1 87 ? 39.916 -13.149 -15.349 1.00 42.78 87 PRO A O 1
ATOM 697 N N . ILE A 1 88 ? 38.680 -11.790 -14.036 1.00 52.41 88 ILE A N 1
ATOM 698 C CA . ILE A 1 88 ? 39.761 -11.199 -13.241 1.00 52.41 88 ILE A CA 1
ATOM 699 C C . ILE A 1 88 ? 40.365 -12.293 -12.339 1.00 52.41 88 ILE A C 1
ATOM 701 O O . ILE A 1 88 ? 40.156 -12.343 -11.134 1.00 52.41 88 ILE A O 1
ATOM 705 N N . THR A 1 89 ? 41.107 -13.213 -12.941 1.00 50.19 89 THR A N 1
ATOM 706 C CA . THR A 1 89 ? 41.962 -14.208 -12.284 1.00 50.19 89 THR A CA 1
ATOM 707 C C . THR A 1 89 ? 43.362 -14.227 -12.899 1.00 50.19 89 THR A C 1
ATOM 709 O O . THR A 1 89 ? 44.224 -14.967 -12.433 1.00 50.19 89 THR A O 1
ATOM 712 N N . HIS A 1 90 ? 43.646 -13.378 -13.897 1.00 44.72 90 HIS A N 1
ATOM 713 C CA . HIS A 1 90 ? 44.998 -13.192 -14.449 1.00 44.72 90 HIS A CA 1
ATOM 714 C C . HIS A 1 90 ? 45.620 -11.810 -14.214 1.00 44.72 90 HIS A C 1
ATOM 716 O O . HIS A 1 90 ? 46.831 -11.681 -14.351 1.00 44.72 90 HIS A O 1
ATOM 722 N N . ALA A 1 91 ? 44.871 -10.816 -13.723 1.00 45.12 91 ALA A N 1
ATOM 723 C CA . ALA A 1 91 ? 45.452 -9.506 -13.395 1.00 45.12 91 ALA A CA 1
ATOM 724 C C . ALA A 1 91 ? 46.432 -9.541 -12.197 1.00 45.12 91 ALA A C 1
ATOM 726 O O . ALA A 1 91 ? 47.255 -8.645 -12.047 1.00 45.12 91 ALA A O 1
ATOM 727 N N . ILE A 1 92 ? 46.393 -10.590 -11.363 1.00 49.03 92 ILE A N 1
ATOM 728 C CA . ILE A 1 92 ? 47.338 -10.767 -10.244 1.00 49.03 92 ILE A CA 1
ATOM 729 C C . ILE A 1 92 ? 48.648 -11.442 -10.710 1.00 49.03 92 ILE A C 1
ATOM 731 O O . ILE A 1 92 ? 49.687 -11.272 -10.076 1.00 49.03 92 ILE A O 1
ATOM 735 N N . ALA A 1 93 ? 48.652 -12.158 -11.842 1.00 46.56 93 ALA A N 1
ATOM 736 C CA . ALA A 1 93 ? 49.836 -12.887 -12.309 1.00 46.56 93 ALA A CA 1
ATOM 737 C C . ALA A 1 93 ? 50.910 -11.974 -12.935 1.00 46.56 93 ALA A C 1
ATOM 739 O O . ALA A 1 93 ? 52.098 -12.254 -12.781 1.00 46.56 93 ALA A O 1
ATOM 740 N N . ASP A 1 94 ? 50.523 -10.869 -13.583 1.00 46.25 94 ASP A N 1
ATOM 741 C CA . ASP A 1 94 ? 51.485 -9.936 -14.197 1.00 46.25 94 ASP A CA 1
ATOM 742 C C . ASP A 1 94 ? 52.096 -8.939 -13.200 1.00 46.25 94 ASP A C 1
ATOM 744 O O . ASP A 1 94 ? 53.221 -8.478 -13.399 1.00 46.25 94 ASP A O 1
ATOM 748 N N . LEU 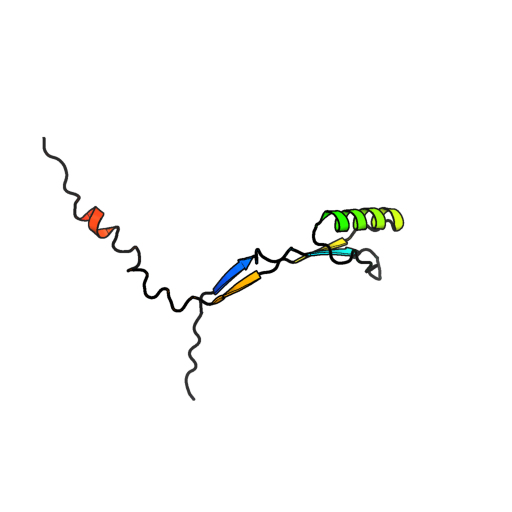A 1 95 ? 51.430 -8.677 -12.071 1.00 54.66 95 LEU A N 1
ATOM 749 C CA . LEU A 1 95 ? 51.998 -7.872 -10.980 1.00 54.66 95 LEU A CA 1
ATOM 750 C C . LEU A 1 95 ? 53.010 -8.647 -10.119 1.00 54.66 95 LEU A C 1
ATOM 752 O O . LEU A 1 95 ? 53.817 -8.029 -9.431 1.00 54.66 95 LEU A O 1
ATOM 756 N N . LEU A 1 96 ? 53.014 -9.983 -10.183 1.00 58.47 96 LEU A N 1
ATOM 757 C CA . LEU A 1 96 ? 53.954 -10.834 -9.441 1.00 58.47 96 LEU A CA 1
ATOM 758 C C . LEU A 1 96 ? 55.167 -11.295 -10.270 1.00 58.47 96 LEU A C 1
ATOM 760 O O . LEU A 1 96 ? 56.146 -11.751 -9.687 1.00 58.47 96 LEU A O 1
A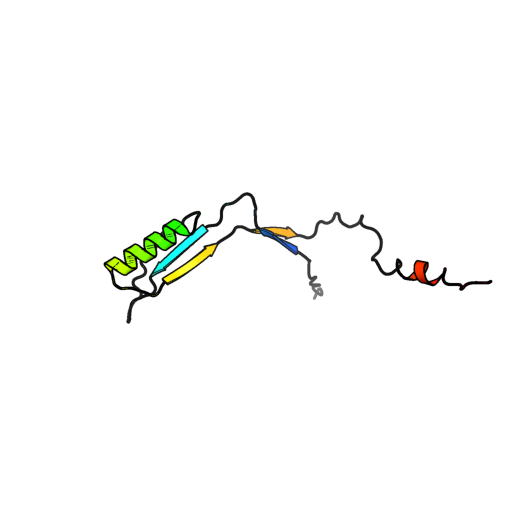TOM 764 N N . LYS A 1 97 ? 55.155 -11.150 -11.604 1.00 55.03 97 LYS A N 1
ATOM 765 C CA . LYS A 1 97 ? 56.316 -11.478 -12.462 1.00 55.03 97 LYS A CA 1
ATOM 766 C C . LYS A 1 97 ? 57.366 -10.368 -12.546 1.00 55.03 97 LYS A C 1
ATOM 768 O O . LYS A 1 97 ? 58.518 -10.663 -12.836 1.00 55.03 97 LYS A O 1
ATOM 773 N N . ASN A 1 98 ? 56.990 -9.122 -12.256 1.00 54.12 98 ASN A N 1
ATOM 774 C CA . ASN A 1 98 ? 57.900 -7.971 -12.314 1.00 54.12 98 ASN A CA 1
ATOM 775 C C . ASN A 1 98 ? 58.427 -7.539 -10.935 1.00 54.12 98 ASN A C 1
ATOM 777 O O . A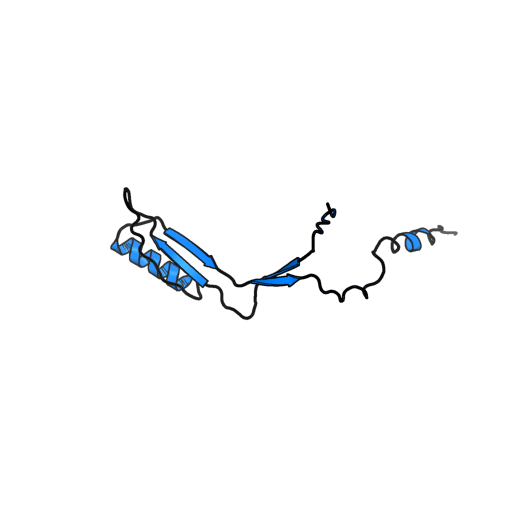SN A 1 98 ? 59.004 -6.465 -10.790 1.00 54.12 98 ASN A O 1
ATOM 781 N N . GLY A 1 99 ? 58.263 -8.386 -9.916 1.00 56.09 99 GLY A N 1
ATOM 782 C CA . GLY A 1 99 ? 58.980 -8.243 -8.657 1.00 56.09 99 GLY A CA 1
ATOM 783 C C . GLY A 1 99 ? 60.406 -8.775 -8.784 1.00 56.09 99 GLY A C 1
ATOM 784 O O . GLY A 1 99 ? 60.650 -9.952 -8.539 1.00 56.09 99 GLY A O 1
ATOM 785 N N . THR A 1 100 ? 61.371 -7.919 -9.117 1.00 43.47 100 THR A N 1
ATOM 786 C CA . THR A 1 100 ? 62.748 -8.083 -8.630 1.00 43.47 100 THR A CA 1
ATOM 787 C C . THR A 1 100 ? 63.290 -6.729 -8.174 1.00 43.47 100 THR A C 1
ATOM 789 O O . THR A 1 100 ? 63.444 -5.789 -8.943 1.00 43.47 100 THR A O 1
ATOM 792 N N . THR A 1 101 ? 63.471 -6.720 -6.858 1.00 52.69 101 THR A N 1
ATOM 793 C CA . THR A 1 101 ? 64.189 -5.900 -5.873 1.00 52.69 101 THR A CA 1
ATOM 794 C C . THR A 1 101 ? 65.391 -5.033 -6.319 1.00 52.69 101 THR A C 1
ATOM 796 O O . THR A 1 101 ? 65.935 -5.225 -7.402 1.00 52.69 101 THR A O 1
ATOM 799 N N . PRO A 1 102 ? 65.805 -4.079 -5.450 1.00 57.53 102 PRO A N 1
ATOM 800 C CA . PRO A 1 102 ? 66.637 -2.913 -5.754 1.00 57.53 102 PRO A CA 1
ATOM 801 C C . PRO A 1 102 ? 68.125 -3.253 -5.869 1.00 57.53 102 PRO A C 1
ATOM 803 O O . PRO A 1 102 ? 68.560 -4.291 -5.372 1.00 57.53 102 PRO A O 1
ATOM 806 N N . HIS A 1 103 ? 68.911 -2.330 -6.428 1.00 37.47 103 HIS A N 1
ATOM 807 C CA . HIS A 1 103 ? 70.350 -2.273 -6.181 1.00 37.47 103 HIS A CA 1
ATOM 808 C C . HIS A 1 103 ? 70.883 -0.830 -6.202 1.00 37.47 103 HIS A C 1
ATOM 810 O O . HIS A 1 103 ? 70.646 -0.112 -7.172 1.00 37.47 103 HIS A O 1
ATOM 816 N N . ASP A 1 104 ? 71.589 -0.527 -5.103 1.00 45.56 104 ASP A N 1
ATOM 817 C CA . ASP A 1 104 ? 72.387 0.646 -4.681 1.00 45.56 104 ASP A CA 1
ATOM 818 C C . ASP A 1 104 ? 71.738 2.041 -4.644 1.00 45.56 104 ASP A C 1
ATOM 820 O O . ASP A 1 104 ? 71.672 2.734 -5.685 1.00 45.56 104 ASP A O 1
#

pLDDT: mean 82.25, std 20.42, range [37.47, 98.75]

Foldseek 3Di:
DDDDDDDDFDKDKDFDPVDQKKKKKFQQDDDPDGPGDIQDIDSDCVSRVVVQVVCCVVPVGDDMDMDIDTHMDMGTPPPPVPPDDDPPPCVVVVVVVPDDDDDD

Sequence (104 aa):
MPRRTFRYVPFTITQDRTAEPEYEARCVSGDETECGAKSGTHHAPGPVEEWQRKHTQETGHRRYRRSFGDYAVVQPPSDLDDAAGPPITHAIADLLKNGTTPHD